Protein AF-K4KBD6-F1 (afdb_monomer_lite)

Radius of gyration: 38.55 Å; chains: 1; bounding box: 72×54×113 Å

pLDDT: mean 86.27, std 12.84, range [40.97, 97.12]

Sequence (118 aa):
LCLPRYSFRRLDTRDVEHNVSPGYNFRFAKYYRDLAGNEQRTLIKAYGIRFDIIVFGKAGKFDIIPTMINIGSGLALLGMATVLCDIIVLYCMKKRLYYREKKYKYVEDYEQGLASEL

Organism: Homo sapiens (NCBI:txid9606)

Secondary structure (DSSP, 8-state):
-----------S---SS--SS-S-EEEEEEEEE-TTS-EEEEEEEEE----------------HHHHHHHHHHHHHHHHHHHHHHHHIIIIISTTHHHHHHHH---------S-SS--

Foldseek 3Di:
DDDDDDDDDDPDDCDPPPPPPNADKDKDWDWDADPVRDIDIDIDIDGDDDDDDDDDDDDDDDDVVVVVVVVVVVVVVVVVVVVVVLCCLQPPDPCNVVVCCVVDDDDDPPPDPPPPPD

Structure (mmCIF, N/CA/C/O backbone):
data_AF-K4KBD6-F1
#
_entry.id   AF-K4KBD6-F1
#
loop_
_atom_site.group_PDB
_atom_site.id
_atom_site.type_symbol
_atom_site.label_atom_id
_atom_site.label_alt_id
_atom_site.label_comp_id
_atom_site.label_asym_id
_atom_site.label_entity_id
_atom_site.label_seq_id
_atom_site.pdbx_PDB_ins_code
_atom_site.Cartn_x
_atom_site.Cartn_y
_atom_site.Cartn_z
_atom_site.occupancy
_atom_site.B_iso_or_equiv
_atom_site.auth_seq_id
_atom_site.auth_comp_id
_atom_site.auth_asym_id
_atom_site.auth_atom_id
_atom_site.pdbx_PDB_model_num
ATOM 1 N N . LEU A 1 1 ? 4.215 -19.778 3.460 1.00 77.00 1 LEU A N 1
ATOM 2 C CA . LEU A 1 1 ? 5.343 -19.388 2.585 1.00 77.00 1 LEU A CA 1
ATOM 3 C C . LEU A 1 1 ? 5.102 -17.956 2.110 1.00 77.00 1 LEU A C 1
ATOM 5 O O . LEU A 1 1 ? 3.976 -17.665 1.727 1.00 77.00 1 LEU A O 1
ATOM 9 N N . CYS A 1 2 ? 6.095 -17.066 2.179 1.00 88.50 2 CYS A N 1
ATOM 10 C CA . CYS A 1 2 ? 5.985 -15.724 1.598 1.00 88.50 2 CYS A CA 1
ATOM 11 C C . CYS A 1 2 ? 6.277 -15.835 0.096 1.00 88.50 2 CYS A C 1
ATOM 13 O O . CYS A 1 2 ? 7.418 -16.090 -0.279 1.00 88.50 2 CYS A O 1
ATOM 15 N N . LEU A 1 3 ? 5.243 -15.737 -0.741 1.00 94.88 3 LEU A N 1
ATOM 16 C CA . LEU A 1 3 ? 5.345 -15.905 -2.191 1.00 94.88 3 LEU A CA 1
ATOM 17 C C . LEU A 1 3 ? 4.875 -14.636 -2.904 1.00 94.88 3 LEU A C 1
ATOM 19 O O . LEU A 1 3 ? 3.883 -14.037 -2.477 1.00 94.88 3 LEU A O 1
ATOM 23 N N . PRO A 1 4 ? 5.550 -14.226 -3.991 1.00 94.88 4 PRO A N 1
ATOM 24 C CA . PRO A 1 4 ? 5.113 -13.085 -4.773 1.00 94.88 4 PRO A CA 1
ATOM 25 C C . PRO A 1 4 ? 3.787 -13.399 -5.471 1.00 94.88 4 PRO A C 1
ATOM 27 O O . PRO A 1 4 ? 3.580 -14.495 -5.993 1.00 94.88 4 PRO A O 1
ATOM 30 N N . ARG A 1 5 ? 2.893 -12.409 -5.515 1.00 94.12 5 ARG A N 1
ATOM 31 C CA . ARG A 1 5 ? 1.672 -12.461 -6.320 1.00 94.12 5 ARG A CA 1
ATOM 32 C C . ARG A 1 5 ? 1.823 -11.521 -7.504 1.00 94.12 5 ARG A C 1
ATOM 34 O O . ARG A 1 5 ? 1.915 -10.311 -7.324 1.00 94.12 5 ARG A O 1
ATOM 41 N N . TYR A 1 6 ? 1.795 -12.081 -8.705 1.00 95.62 6 TYR A N 1
ATOM 42 C CA . TYR A 1 6 ? 1.839 -11.302 -9.935 1.00 95.62 6 TYR A CA 1
ATOM 43 C C . TYR A 1 6 ? 0.436 -10.825 -10.317 1.00 95.62 6 TYR A C 1
ATOM 45 O O . TYR A 1 6 ? -0.539 -11.572 -10.233 1.00 95.62 6 TYR A O 1
ATOM 53 N N . SER A 1 7 ? 0.339 -9.560 -10.715 1.00 93.69 7 SER A N 1
ATOM 54 C CA . SER A 1 7 ? -0.872 -8.934 -11.237 1.00 93.69 7 SER A CA 1
ATOM 55 C C . SER A 1 7 ? -0.474 -7.988 -12.359 1.00 93.69 7 SER A C 1
ATOM 57 O O . SER A 1 7 ? 0.563 -7.331 -12.276 1.00 93.69 7 SER A O 1
ATOM 59 N N . PHE A 1 8 ? -1.299 -7.916 -13.396 1.00 94.75 8 PHE A N 1
ATOM 60 C CA . PHE A 1 8 ? -1.052 -7.083 -14.563 1.00 94.75 8 PHE A CA 1
ATOM 61 C C . PHE A 1 8 ? -2.167 -6.055 -14.673 1.00 94.75 8 PHE A C 1
ATOM 63 O O . PHE A 1 8 ? -3.350 -6.395 -14.631 1.00 94.75 8 PHE A O 1
ATOM 70 N N . ARG A 1 9 ? -1.790 -4.785 -14.812 1.00 92.06 9 ARG A N 1
ATOM 71 C CA . ARG A 1 9 ? -2.729 -3.685 -15.009 1.00 92.06 9 ARG A CA 1
ATOM 72 C C . ARG A 1 9 ? -2.153 -2.701 -16.017 1.00 92.06 9 ARG A C 1
ATOM 74 O O . ARG A 1 9 ? -0.973 -2.374 -15.967 1.00 92.06 9 ARG A O 1
ATOM 81 N N . ARG A 1 10 ? -3.019 -2.204 -16.900 1.00 89.19 10 ARG A N 1
ATOM 82 C CA . ARG A 1 10 ? -2.729 -1.064 -17.770 1.00 89.19 10 ARG A CA 1
ATOM 83 C C . ARG A 1 10 ? -2.752 0.228 -16.941 1.00 89.19 10 ARG A C 1
ATOM 85 O O . ARG A 1 10 ? -3.733 0.473 -16.237 1.00 89.19 10 ARG A O 1
ATOM 92 N N . LEU A 1 11 ? -1.667 1.002 -16.988 1.00 87.19 11 LEU A N 1
ATOM 93 C CA . LEU A 1 11 ? -1.494 2.216 -16.178 1.00 87.19 11 LEU A CA 1
ATOM 94 C C . LEU A 1 11 ? -1.964 3.495 -16.882 1.00 87.19 11 LEU A C 1
ATOM 96 O O . LEU A 1 11 ? -2.299 4.459 -16.203 1.00 87.19 11 LEU A O 1
ATOM 100 N N . ASP A 1 12 ? -2.004 3.516 -18.212 1.00 83.38 12 ASP A N 1
ATOM 101 C CA . ASP A 1 12 ? -2.464 4.665 -18.988 1.00 83.38 12 ASP A CA 1
ATOM 102 C C . ASP A 1 12 ? -3.999 4.735 -19.082 1.00 83.38 12 ASP A C 1
ATOM 104 O O . ASP A 1 12 ? -4.696 3.715 -19.124 1.00 83.38 12 ASP A O 1
ATOM 108 N N . THR A 1 13 ? -4.526 5.963 -19.094 1.00 71.94 13 THR A N 1
ATOM 109 C CA . THR A 1 13 ? -5.965 6.247 -19.129 1.00 71.94 13 THR A CA 1
ATOM 110 C C . THR A 1 13 ? -6.569 5.839 -20.471 1.00 71.94 13 THR A C 1
ATOM 112 O O . THR A 1 13 ? -6.077 6.219 -21.531 1.00 71.94 13 THR A O 1
ATOM 115 N N . ARG A 1 14 ? -7.674 5.086 -20.430 1.00 71.06 14 ARG A N 1
ATOM 116 C CA . ARG A 1 14 ? -8.449 4.673 -21.612 1.00 71.06 14 ARG A CA 1
ATOM 117 C C . ARG A 1 14 ? -9.675 5.574 -21.809 1.00 71.06 14 ARG A C 1
ATOM 119 O O . ARG A 1 14 ? -10.778 5.061 -21.994 1.00 71.06 14 ARG A O 1
ATOM 126 N N . ASP A 1 15 ? -9.495 6.888 -21.701 1.00 69.88 15 ASP A N 1
ATOM 127 C CA . ASP A 1 15 ? -10.595 7.844 -21.856 1.00 69.88 15 ASP A CA 1
ATOM 128 C C . ASP A 1 15 ? -10.913 8.049 -23.331 1.00 69.88 15 ASP A C 1
ATOM 130 O O . ASP A 1 15 ? -10.141 8.646 -24.075 1.00 69.88 15 ASP A O 1
ATOM 134 N N . VAL A 1 16 ? -12.076 7.548 -23.753 1.00 66.31 16 VAL A N 1
ATOM 135 C CA . VAL A 1 16 ? -12.529 7.626 -25.149 1.00 66.31 16 VAL A CA 1
ATOM 136 C C . VAL A 1 16 ? -12.901 9.065 -25.539 1.00 66.31 16 VAL A C 1
ATOM 138 O O . VAL A 1 16 ? -12.711 9.456 -26.689 1.00 66.31 16 VAL A O 1
ATOM 141 N N . GLU A 1 17 ? -13.362 9.872 -24.581 1.00 68.12 17 GLU A N 1
ATOM 142 C CA . GLU A 1 17 ? -13.768 11.266 -24.812 1.00 68.12 17 GLU A CA 1
ATOM 143 C C . GLU A 1 17 ? -12.599 12.269 -24.766 1.00 68.12 17 GLU A C 1
ATOM 145 O O . GLU A 1 17 ? -12.665 13.305 -25.419 1.00 68.12 17 GLU A O 1
ATOM 150 N N . HIS A 1 18 ? -11.494 11.959 -24.075 1.00 62.03 18 HIS A N 1
ATOM 151 C CA . HIS A 1 18 ? -10.361 12.881 -23.870 1.00 62.03 18 HIS A CA 1
ATOM 152 C C . HIS A 1 18 ? -9.041 12.321 -24.437 1.00 62.03 18 HIS A C 1
ATOM 154 O O . HIS A 1 18 ? -8.014 12.232 -23.765 1.00 62.03 18 HIS A O 1
ATOM 160 N N . ASN A 1 19 ? -9.059 11.962 -25.724 1.00 65.62 19 ASN A N 1
ATOM 161 C CA . ASN A 1 19 ? -7.988 11.254 -26.444 1.00 65.62 19 ASN A CA 1
ATOM 162 C C . ASN A 1 19 ? -6.848 12.148 -26.991 1.00 65.62 19 ASN A C 1
ATOM 164 O O . ASN A 1 19 ? -6.324 11.901 -28.078 1.00 65.62 19 ASN A O 1
ATOM 168 N N . VAL A 1 20 ? -6.419 13.187 -26.267 1.00 69.19 20 VAL A N 1
ATOM 169 C CA . VAL A 1 20 ? -5.338 14.084 -26.749 1.00 69.19 20 VAL A CA 1
ATOM 170 C C . VAL A 1 20 ? -3.990 13.348 -26.872 1.00 69.19 20 VAL A C 1
ATOM 172 O O . VAL A 1 20 ? -3.183 13.659 -27.747 1.00 69.19 20 VAL A O 1
ATOM 175 N N . SER A 1 21 ? -3.754 12.327 -26.040 1.00 70.00 21 SER A N 1
ATOM 176 C CA . SER A 1 21 ? -2.588 11.438 -26.130 1.00 70.00 21 SER A CA 1
ATOM 177 C C . SER A 1 21 ? -2.987 9.991 -25.805 1.00 70.00 21 SER A C 1
ATOM 179 O O . SER A 1 21 ? -2.835 9.561 -24.663 1.00 70.00 21 SER A O 1
ATOM 181 N N . PRO A 1 22 ? -3.475 9.215 -26.790 1.00 73.94 22 PRO A N 1
ATOM 182 C CA . PRO A 1 22 ? -4.078 7.895 -26.563 1.00 73.94 22 PRO A CA 1
ATOM 183 C C . PRO A 1 22 ? -3.072 6.776 -26.223 1.00 73.94 22 PRO A C 1
ATOM 185 O O . PRO A 1 22 ? -3.458 5.615 -26.085 1.00 73.94 22 PRO A O 1
ATOM 188 N N . GLY A 1 23 ? -1.775 7.085 -26.125 1.00 78.94 23 GLY A N 1
ATOM 189 C CA . GLY A 1 23 ? -0.738 6.096 -25.843 1.00 78.94 23 GLY A CA 1
ATOM 190 C C . GLY A 1 23 ? 0.633 6.707 -25.556 1.00 78.94 23 GLY A C 1
ATOM 191 O O . GLY A 1 23 ? 0.779 7.920 -25.406 1.00 78.94 23 GLY A O 1
ATOM 192 N N . TYR A 1 24 ? 1.655 5.852 -25.498 1.00 86.06 24 TYR A N 1
ATOM 193 C CA . TYR A 1 24 ? 3.029 6.236 -25.172 1.00 86.06 24 TYR A CA 1
ATOM 194 C C . TYR A 1 24 ? 3.894 6.381 -26.434 1.00 86.06 24 TYR A C 1
ATOM 196 O O . TYR A 1 24 ? 3.971 5.473 -27.265 1.00 86.06 24 TYR A O 1
ATOM 204 N N . ASN A 1 25 ? 4.551 7.534 -26.587 1.00 89.25 25 ASN A N 1
ATOM 205 C CA . ASN A 1 25 ? 5.491 7.795 -27.676 1.00 89.25 25 ASN A CA 1
ATOM 206 C C . ASN A 1 25 ? 6.684 8.618 -27.185 1.00 89.25 25 ASN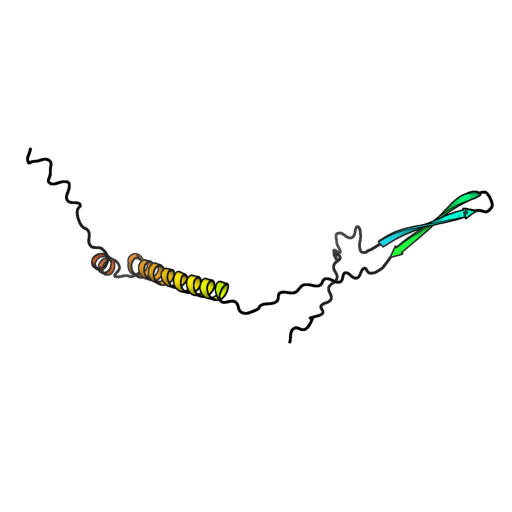 A C 1
ATOM 208 O O . ASN A 1 25 ? 6.545 9.445 -26.285 1.00 89.25 25 ASN A O 1
ATOM 212 N N . PHE A 1 26 ? 7.843 8.421 -27.809 1.00 92.12 26 PHE A N 1
ATOM 213 C CA . PHE A 1 26 ? 9.017 9.262 -27.589 1.00 92.12 26 PHE A CA 1
ATOM 214 C C . PHE A 1 26 ? 9.769 9.487 -28.903 1.00 92.12 26 PHE A C 1
ATOM 216 O O . PHE A 1 26 ? 9.670 8.698 -29.847 1.00 92.12 26 PHE A O 1
ATOM 223 N N . ARG A 1 27 ? 10.495 10.604 -28.992 1.00 94.56 27 ARG A N 1
ATOM 224 C CA . ARG A 1 27 ? 11.292 10.965 -30.170 1.00 94.56 27 ARG A CA 1
ATOM 225 C C . ARG A 1 27 ? 12.762 10.996 -29.795 1.00 94.56 27 ARG A C 1
ATOM 227 O O . ARG A 1 27 ? 13.118 11.573 -28.773 1.00 94.56 27 ARG A O 1
ATOM 234 N N . PHE A 1 28 ? 13.600 10.418 -30.640 1.00 95.44 28 PHE A N 1
ATOM 235 C CA . PHE A 1 28 ? 15.052 10.495 -30.521 1.00 95.44 28 PHE A CA 1
ATOM 236 C C . PHE A 1 28 ? 15.662 10.728 -31.902 1.00 95.44 28 PHE A C 1
ATOM 238 O O . PHE A 1 28 ? 15.057 10.393 -32.918 1.00 95.44 28 PHE A O 1
ATOM 245 N N . ALA A 1 29 ? 16.841 11.340 -31.958 1.00 95.81 29 ALA A N 1
ATOM 246 C CA . ALA A 1 29 ? 17.505 11.656 -33.215 1.00 95.81 29 ALA A CA 1
ATOM 247 C C . ALA A 1 29 ? 18.877 10.989 -33.280 1.00 95.81 29 ALA A C 1
ATOM 249 O O . ALA A 1 29 ? 19.607 10.961 -32.291 1.00 95.81 29 ALA A O 1
ATOM 250 N N . LYS A 1 30 ? 19.223 10.468 -34.457 1.00 94.81 30 LYS A N 1
ATOM 251 C CA . LYS A 1 30 ? 20.580 10.035 -34.791 1.00 94.81 30 LYS A CA 1
ATOM 252 C C . LYS A 1 30 ? 21.243 11.157 -35.578 1.00 94.81 30 LYS A C 1
ATOM 254 O O . LYS A 1 30 ? 20.767 11.490 -36.659 1.00 94.81 30 LYS A O 1
ATOM 259 N N . TYR A 1 31 ? 22.290 11.747 -35.018 1.00 94.62 31 TYR A N 1
ATOM 260 C CA . TYR A 1 31 ? 23.034 12.843 -35.634 1.00 94.62 31 TYR A CA 1
ATOM 261 C C . TYR A 1 31 ? 24.242 12.294 -36.389 1.00 94.62 31 TYR A C 1
ATOM 263 O O . TYR A 1 31 ? 24.909 11.382 -35.901 1.00 94.62 31 TYR A O 1
ATOM 271 N N . TYR A 1 32 ? 24.516 12.839 -37.568 1.00 93.69 32 TYR A N 1
ATOM 272 C CA . TYR A 1 32 ? 25.681 12.491 -38.377 1.00 93.69 32 TYR A CA 1
ATOM 273 C C . TYR A 1 32 ? 26.123 13.698 -39.206 1.00 93.69 32 TYR A C 1
ATOM 275 O O . TYR A 1 32 ? 25.355 14.632 -39.432 1.00 93.69 32 TYR A O 1
ATOM 283 N N . ARG A 1 33 ? 27.382 13.689 -39.645 1.00 93.12 33 ARG A N 1
ATOM 284 C CA . ARG A 1 33 ? 27.921 14.689 -40.568 1.00 93.12 33 ARG A CA 1
ATOM 285 C C . ARG A 1 33 ? 28.102 14.056 -41.932 1.00 93.12 33 ARG A C 1
ATOM 287 O O . ARG A 1 33 ? 28.611 12.943 -42.030 1.00 93.12 33 ARG A O 1
ATOM 294 N N . ASP A 1 34 ? 27.645 14.759 -42.953 1.00 87.12 34 ASP A N 1
ATOM 295 C CA . ASP A 1 34 ? 27.847 14.358 -44.340 1.00 87.12 34 ASP A CA 1
ATOM 296 C C . ASP A 1 34 ? 29.314 14.582 -44.760 1.00 87.12 34 ASP A C 1
ATOM 298 O O . ASP A 1 34 ? 30.049 15.325 -44.104 1.00 87.12 34 ASP A O 1
ATOM 302 N N . LEU A 1 35 ? 29.741 13.985 -45.875 1.00 87.88 35 LEU A N 1
ATOM 303 C CA . LEU A 1 35 ? 31.083 14.149 -46.457 1.00 87.88 35 LEU A CA 1
ATOM 304 C C . LEU A 1 35 ? 31.420 15.622 -46.758 1.00 87.88 35 LEU A C 1
ATOM 306 O O . LEU A 1 35 ? 32.583 16.010 -46.735 1.00 87.88 35 LEU A O 1
ATOM 310 N N . ALA A 1 36 ? 30.396 16.451 -46.979 1.00 88.56 36 ALA A N 1
ATOM 311 C CA . ALA A 1 36 ? 30.506 17.899 -47.158 1.00 88.56 36 ALA A CA 1
ATOM 312 C C . ALA A 1 36 ? 30.623 18.699 -45.838 1.00 88.56 36 ALA A C 1
ATOM 314 O O . ALA A 1 36 ? 30.597 19.926 -45.864 1.00 88.56 36 ALA A O 1
ATOM 315 N N . GLY A 1 37 ? 30.700 18.040 -44.674 1.00 87.44 37 GLY A N 1
ATOM 316 C CA . GLY A 1 37 ? 30.815 18.686 -43.358 1.00 87.44 37 GLY A CA 1
ATOM 317 C C . GLY A 1 37 ? 29.501 19.227 -42.776 1.00 87.44 37 GLY A C 1
ATOM 318 O O . GLY A 1 37 ? 29.493 19.710 -41.645 1.00 87.44 37 GLY A O 1
ATOM 319 N N . ASN A 1 38 ? 28.389 19.113 -43.509 1.00 92.69 38 ASN A N 1
ATOM 320 C CA . ASN A 1 38 ? 27.068 19.559 -43.065 1.00 92.69 38 ASN A CA 1
ATOM 321 C C . ASN A 1 38 ? 26.497 18.638 -41.977 1.00 92.69 38 ASN A C 1
ATOM 323 O O . ASN A 1 38 ? 26.532 17.410 -42.106 1.00 92.69 38 ASN A O 1
ATOM 327 N N . GLU A 1 39 ? 25.925 19.224 -40.923 1.00 93.19 39 GLU A N 1
ATOM 328 C CA . GLU A 1 39 ? 25.253 18.470 -39.863 1.00 93.19 39 GLU A CA 1
ATOM 329 C C . GLU A 1 39 ? 23.858 18.027 -40.306 1.00 93.19 39 GLU A C 1
ATOM 331 O O . GLU A 1 39 ? 23.011 18.837 -40.683 1.00 93.19 39 GLU A O 1
ATOM 336 N N . GLN A 1 40 ? 23.606 16.723 -40.231 1.00 93.62 40 GLN A N 1
ATOM 337 C CA . GLN A 1 40 ? 22.316 16.118 -40.525 1.00 93.62 40 GLN A CA 1
ATOM 338 C C . GLN A 1 40 ? 21.819 15.276 -39.349 1.00 93.62 40 GLN A C 1
ATOM 340 O O . GLN A 1 40 ? 22.573 14.855 -38.466 1.00 93.62 40 GLN A O 1
ATOM 345 N N . ARG A 1 41 ? 20.506 15.024 -39.328 1.00 94.00 41 ARG A N 1
ATOM 346 C CA . ARG A 1 41 ? 19.903 14.121 -38.349 1.00 94.00 41 ARG A CA 1
ATOM 347 C C . ARG A 1 41 ? 18.772 13.301 -38.943 1.00 94.00 41 ARG A C 1
ATOM 349 O O . ARG A 1 41 ? 17.912 13.828 -39.644 1.00 94.00 41 ARG A O 1
ATOM 356 N N . THR A 1 42 ? 18.697 12.041 -38.537 1.00 95.50 42 THR A N 1
ATOM 357 C CA . THR A 1 42 ? 17.496 11.219 -38.692 1.00 95.50 42 THR A CA 1
ATOM 358 C C . THR A 1 42 ? 16.685 11.303 -37.407 1.00 95.50 42 THR A C 1
ATOM 360 O O . THR A 1 42 ? 17.097 10.771 -36.374 1.00 95.50 42 THR A O 1
ATOM 363 N N . LEU A 1 43 ? 15.534 11.977 -37.451 1.00 96.06 43 LEU A N 1
ATOM 364 C CA . LEU A 1 43 ? 14.590 12.010 -36.335 1.00 96.06 43 LEU A CA 1
ATOM 365 C C . LEU A 1 43 ? 13.685 10.776 -36.387 1.00 96.06 43 LEU A C 1
ATOM 367 O O . LEU A 1 43 ? 12.984 10.555 -37.370 1.00 96.06 43 LEU A O 1
ATOM 371 N N . ILE A 1 44 ? 13.675 9.998 -35.312 1.00 95.81 44 ILE A N 1
ATOM 372 C CA . ILE A 1 44 ? 12.883 8.778 -35.175 1.00 95.81 44 ILE A CA 1
ATOM 373 C C . ILE A 1 44 ? 11.809 9.021 -34.117 1.00 95.81 44 ILE A C 1
ATOM 375 O O . ILE A 1 44 ? 12.094 9.475 -33.007 1.00 95.81 44 ILE A O 1
ATOM 379 N N . LYS A 1 45 ? 10.558 8.706 -34.459 1.00 95.19 45 LYS A N 1
ATOM 380 C CA . LYS A 1 45 ? 9.430 8.689 -33.524 1.00 95.19 45 LYS A CA 1
ATOM 381 C C . LYS A 1 45 ? 9.073 7.237 -33.224 1.00 95.19 45 LYS A C 1
ATOM 383 O O . LYS A 1 45 ? 8.621 6.527 -34.117 1.00 95.19 45 LYS A O 1
ATOM 388 N N . ALA A 1 46 ? 9.292 6.808 -31.987 1.00 93.06 46 ALA A N 1
ATOM 389 C CA . ALA A 1 46 ? 9.011 5.453 -31.537 1.00 93.06 46 ALA A CA 1
ATOM 390 C C . ALA A 1 46 ? 7.692 5.389 -30.762 1.00 93.06 46 ALA A C 1
ATOM 392 O O . ALA A 1 46 ? 7.364 6.280 -29.972 1.00 93.06 46 ALA A O 1
ATOM 393 N N . TYR A 1 47 ? 6.967 4.298 -30.987 1.00 91.12 47 TYR A N 1
ATOM 394 C CA . TYR A 1 47 ? 5.732 3.938 -30.303 1.00 91.12 47 TYR A CA 1
ATOM 395 C C . TYR A 1 47 ? 5.931 2.556 -29.690 1.00 91.12 47 TYR A C 1
ATOM 397 O O . TYR A 1 47 ? 6.471 1.666 -30.345 1.00 91.12 47 TYR A O 1
ATOM 405 N N . GLY A 1 48 ? 5.528 2.375 -28.438 1.00 88.69 48 GLY A N 1
ATOM 406 C CA . GLY A 1 48 ? 5.755 1.116 -27.740 1.00 88.69 48 GLY A CA 1
ATOM 407 C C . GLY A 1 48 ? 5.057 1.053 -26.392 1.00 88.69 48 GLY A C 1
ATOM 408 O O . GLY A 1 48 ? 4.474 2.033 -25.930 1.00 88.69 48 GLY A O 1
ATOM 409 N N . ILE A 1 49 ? 5.129 -0.119 -25.768 1.00 89.81 49 ILE A N 1
ATOM 410 C CA . ILE A 1 49 ? 4.565 -0.371 -24.442 1.00 89.81 49 ILE A CA 1
ATOM 411 C C . ILE A 1 49 ? 5.667 -0.169 -23.406 1.00 89.81 49 ILE A C 1
ATOM 413 O O . ILE A 1 49 ? 6.745 -0.753 -23.513 1.00 89.81 49 ILE A O 1
ATOM 417 N N . ARG A 1 50 ? 5.385 0.644 -22.390 1.00 89.56 50 ARG A N 1
ATOM 418 C CA . ARG A 1 50 ? 6.244 0.780 -21.217 1.00 89.56 50 ARG A CA 1
ATOM 419 C C . ARG A 1 50 ? 5.773 -0.199 -20.143 1.00 89.56 50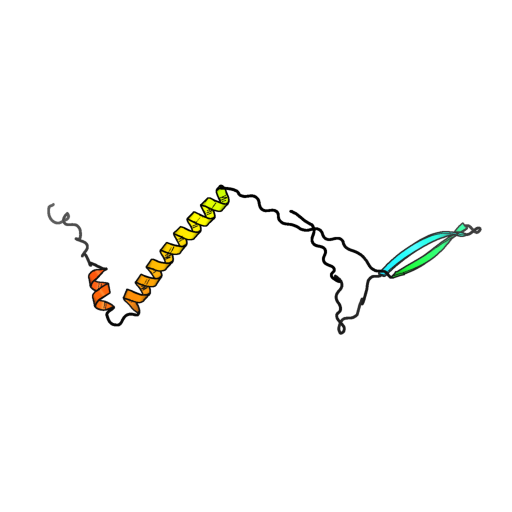 ARG A C 1
ATOM 421 O O . ARG A 1 50 ? 4.623 -0.140 -19.719 1.00 89.56 50 ARG A O 1
ATOM 428 N N . PHE A 1 51 ? 6.662 -1.086 -19.710 1.00 92.62 51 PHE A N 1
ATOM 429 C CA . PHE A 1 51 ? 6.403 -2.001 -18.602 1.00 92.62 51 PHE A CA 1
ATOM 430 C C . PHE A 1 51 ? 6.970 -1.408 -17.316 1.00 92.62 51 PHE A C 1
ATOM 432 O O . PHE A 1 51 ? 8.185 -1.361 -17.140 1.00 92.62 51 PHE A O 1
ATOM 439 N N . ASP A 1 52 ? 6.089 -0.975 -16.418 1.00 92.88 52 ASP A N 1
ATOM 440 C CA . ASP A 1 52 ? 6.480 -0.534 -15.082 1.00 92.88 52 ASP A CA 1
ATOM 441 C C . ASP A 1 52 ? 6.302 -1.691 -14.092 1.00 92.88 52 ASP A C 1
ATOM 443 O O . ASP A 1 52 ? 5.191 -2.172 -13.852 1.00 92.88 52 ASP A O 1
ATOM 447 N N . ILE A 1 53 ? 7.415 -2.157 -13.522 1.00 94.94 53 ILE A N 1
ATOM 448 C CA . ILE A 1 53 ? 7.431 -3.241 -12.537 1.00 94.94 53 ILE A CA 1
ATOM 449 C C . ILE A 1 53 ? 7.302 -2.620 -11.147 1.00 94.94 53 ILE A C 1
ATOM 451 O O . ILE A 1 53 ? 8.269 -2.100 -10.593 1.00 94.94 53 ILE A O 1
ATOM 455 N N . ILE A 1 54 ? 6.096 -2.672 -10.584 1.00 94.81 54 ILE A N 1
ATOM 456 C CA . ILE A 1 54 ? 5.807 -2.129 -9.253 1.00 94.81 54 ILE A CA 1
ATOM 457 C C . ILE A 1 54 ? 5.802 -3.275 -8.243 1.00 94.81 54 ILE A C 1
ATOM 459 O O . ILE A 1 54 ? 4.955 -4.165 -8.303 1.00 94.81 54 ILE A O 1
ATOM 463 N N . VAL A 1 55 ? 6.741 -3.239 -7.298 1.00 95.44 55 VAL A N 1
ATOM 464 C CA . VAL A 1 55 ? 6.873 -4.247 -6.241 1.00 95.44 55 VAL A CA 1
ATOM 465 C C . VAL A 1 55 ? 6.485 -3.620 -4.908 1.00 95.44 55 VAL A C 1
ATOM 467 O O . VAL A 1 55 ? 7.129 -2.683 -4.446 1.00 95.44 55 VAL A O 1
ATOM 470 N N . PHE A 1 56 ? 5.432 -4.143 -4.282 1.00 93.81 56 PHE A N 1
ATOM 471 C CA . PHE A 1 56 ? 5.003 -3.740 -2.945 1.00 93.81 56 PHE A CA 1
ATOM 472 C C . PHE A 1 56 ? 4.622 -4.962 -2.114 1.00 93.81 56 PHE A C 1
ATOM 474 O O . PHE A 1 56 ? 4.138 -5.970 -2.628 1.00 93.81 56 PHE A O 1
ATOM 481 N N . GLY A 1 57 ? 4.829 -4.865 -0.806 1.00 93.62 57 GLY A N 1
ATOM 482 C CA . GLY A 1 57 ? 4.487 -5.922 0.131 1.00 93.62 57 GLY A CA 1
ATOM 483 C C . GLY A 1 57 ? 4.544 -5.418 1.564 1.00 93.62 57 GLY A C 1
ATOM 484 O O . GLY A 1 57 ? 5.302 -4.507 1.886 1.00 93.62 57 GLY A O 1
ATOM 485 N N . LYS A 1 58 ? 3.730 -6.022 2.429 1.00 94.25 58 LYS A N 1
ATOM 486 C CA . LYS A 1 58 ? 3.769 -5.807 3.875 1.00 94.25 58 LYS A CA 1
ATOM 487 C C . LYS A 1 58 ? 3.987 -7.156 4.541 1.00 94.25 58 LYS A C 1
ATOM 489 O O . LYS A 1 58 ? 3.196 -8.073 4.338 1.00 94.25 58 LYS A O 1
ATOM 494 N N . ALA A 1 59 ? 5.050 -7.268 5.327 1.00 92.50 59 ALA A N 1
ATOM 495 C CA . ALA A 1 59 ? 5.292 -8.431 6.167 1.00 92.50 59 ALA A CA 1
ATOM 496 C C . ALA A 1 59 ? 4.806 -8.141 7.591 1.00 92.50 59 ALA A C 1
ATOM 498 O O . ALA A 1 59 ? 4.940 -7.022 8.086 1.00 92.50 59 ALA A O 1
ATOM 499 N N . GLY A 1 60 ? 4.230 -9.150 8.237 1.00 91.44 60 GLY A N 1
ATOM 500 C CA . GLY A 1 60 ? 3.869 -9.107 9.648 1.00 91.44 60 GLY A CA 1
ATOM 501 C C . GLY A 1 60 ? 4.673 -10.150 10.409 1.00 91.44 60 GLY A C 1
ATOM 502 O O . GLY A 1 60 ? 4.751 -11.301 9.983 1.00 91.44 60 GLY A O 1
ATOM 503 N N . LYS A 1 61 ? 5.254 -9.745 11.535 1.00 93.81 61 LYS A N 1
ATOM 504 C CA . LYS A 1 61 ? 5.805 -10.645 12.548 1.00 93.81 61 LYS A CA 1
ATOM 505 C C . LYS A 1 61 ? 5.067 -10.371 13.851 1.00 93.81 61 LYS A C 1
ATOM 507 O O . LYS A 1 61 ? 4.683 -9.232 14.104 1.00 93.81 61 LYS A O 1
ATOM 512 N N . PHE A 1 62 ? 4.852 -11.411 14.649 1.00 94.25 62 PHE A N 1
ATOM 513 C CA . PHE A 1 62 ? 4.285 -11.240 15.978 1.00 94.25 62 PHE A CA 1
ATOM 514 C C . PHE A 1 62 ? 5.190 -10.339 16.829 1.00 94.25 62 PHE A C 1
ATOM 516 O O . PHE A 1 62 ? 6.401 -10.562 16.896 1.00 94.25 62 PHE A O 1
ATOM 523 N N . ASP A 1 63 ? 4.578 -9.345 17.464 1.00 94.81 63 ASP A N 1
ATOM 524 C CA . ASP A 1 63 ? 5.214 -8.421 18.394 1.00 94.81 63 ASP A CA 1
ATOM 525 C C . ASP A 1 63 ? 4.259 -8.185 19.574 1.00 94.81 63 ASP A C 1
ATOM 527 O O . ASP A 1 63 ? 3.050 -7.981 19.403 1.00 94.81 63 ASP A O 1
ATOM 531 N N . ILE A 1 64 ? 4.806 -8.254 20.783 1.00 96.31 64 ILE A N 1
ATOM 532 C CA . ILE A 1 64 ? 4.060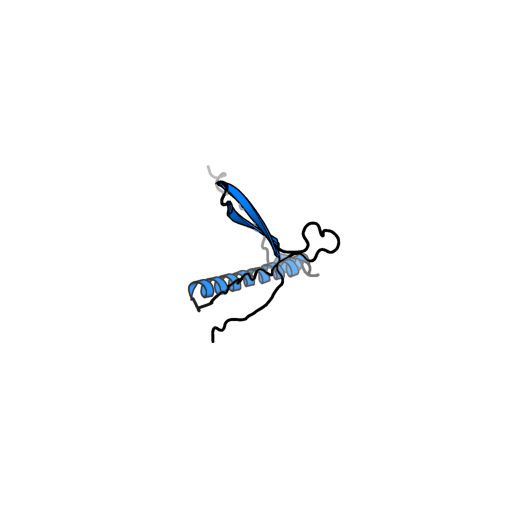 -8.145 22.033 1.00 96.31 64 ILE A CA 1
ATOM 533 C C . ILE A 1 64 ? 3.555 -6.719 22.277 1.00 96.31 64 ILE A C 1
ATOM 535 O O . ILE A 1 64 ? 2.460 -6.553 22.812 1.00 96.31 64 ILE A O 1
ATOM 539 N N . ILE A 1 65 ? 4.297 -5.698 21.834 1.00 95.88 65 ILE A N 1
ATOM 540 C CA . ILE A 1 65 ? 3.948 -4.285 22.041 1.00 95.88 65 ILE A CA 1
ATOM 541 C C . ILE A 1 65 ? 2.619 -3.926 21.344 1.00 95.88 65 ILE A C 1
ATOM 543 O O . ILE A 1 65 ? 1.681 -3.525 22.040 1.00 95.88 65 ILE A O 1
ATOM 547 N N . PRO A 1 66 ? 2.453 -4.108 20.015 1.00 94.62 66 PRO A N 1
ATOM 548 C CA . PRO A 1 66 ? 1.182 -3.821 19.346 1.00 94.62 66 PRO A CA 1
ATOM 549 C C . PRO A 1 66 ? 0.059 -4.758 19.799 1.00 94.62 66 PRO A C 1
ATOM 551 O O . PRO A 1 66 ? -1.106 -4.365 19.797 1.00 94.62 66 PRO A O 1
ATOM 554 N N . THR A 1 67 ? 0.386 -5.978 20.229 1.00 96.50 67 THR A N 1
ATOM 555 C CA . THR A 1 67 ? -0.606 -6.912 20.774 1.00 96.50 67 THR A CA 1
ATOM 556 C C . THR A 1 67 ? -1.207 -6.385 22.076 1.00 96.50 67 THR A C 1
ATOM 558 O O . THR A 1 67 ? -2.429 -6.325 22.201 1.00 96.50 67 THR A O 1
ATOM 561 N N . MET A 1 68 ? -0.372 -5.941 23.020 1.00 97.12 68 MET A N 1
ATOM 562 C CA . MET A 1 68 ? -0.838 -5.364 24.284 1.00 97.12 68 MET A CA 1
ATOM 563 C C . MET A 1 68 ? -1.631 -4.074 24.072 1.00 97.12 68 MET A C 1
ATOM 565 O O . MET A 1 68 ? -2.665 -3.893 24.712 1.00 97.12 68 MET A O 1
ATOM 569 N N . ILE A 1 69 ? -1.204 -3.214 23.141 1.00 96.50 69 ILE A N 1
ATOM 570 C CA . ILE A 1 69 ? -1.959 -2.005 22.781 1.00 96.50 69 ILE A CA 1
ATOM 571 C C . ILE A 1 69 ? -3.349 -2.384 22.261 1.00 96.50 69 ILE A C 1
ATOM 573 O O . ILE A 1 69 ? -4.340 -1.858 22.756 1.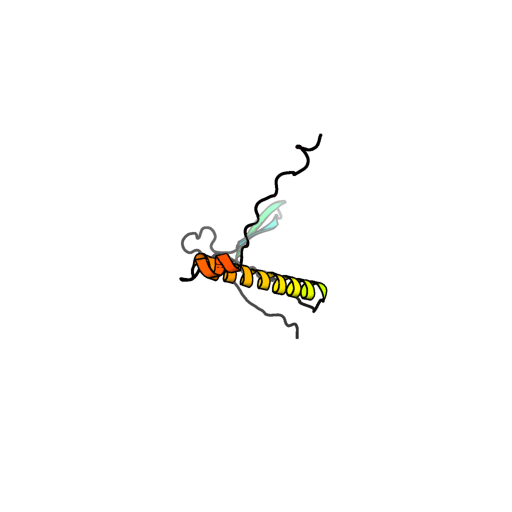00 96.50 69 ILE A O 1
ATOM 577 N N . ASN A 1 70 ? -3.444 -3.340 21.332 1.00 96.06 70 ASN A N 1
ATOM 578 C CA . ASN A 1 70 ? -4.730 -3.777 20.784 1.00 96.06 70 ASN A CA 1
ATOM 579 C C . ASN A 1 70 ? -5.650 -4.389 21.852 1.00 96.06 70 ASN A C 1
ATOM 581 O O . ASN A 1 70 ? -6.855 -4.138 21.829 1.00 96.06 70 ASN A O 1
ATOM 585 N N . ILE A 1 71 ? -5.102 -5.155 22.803 1.00 96.81 71 ILE A N 1
ATOM 586 C CA . ILE A 1 71 ? -5.870 -5.695 23.936 1.00 96.81 71 ILE A CA 1
ATOM 587 C C . ILE A 1 71 ? -6.366 -4.557 24.831 1.00 96.81 71 ILE A C 1
ATOM 589 O O . ILE A 1 71 ? -7.554 -4.501 25.141 1.00 96.81 71 ILE A O 1
ATOM 593 N N . GLY A 1 72 ? -5.484 -3.627 25.206 1.00 96.25 72 GLY A N 1
ATOM 594 C CA . GLY A 1 72 ? -5.844 -2.464 26.016 1.00 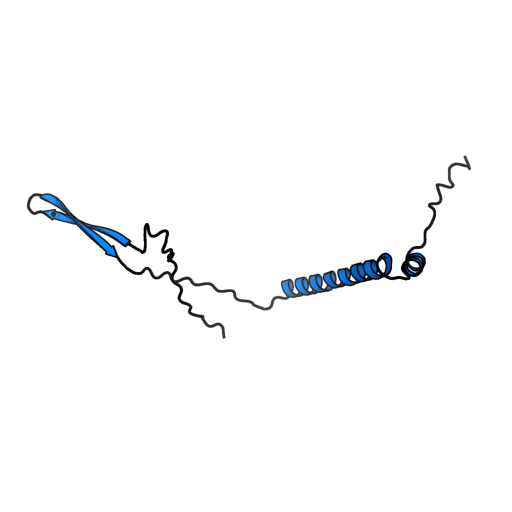96.25 72 GLY A CA 1
ATOM 595 C C . GLY A 1 72 ? -6.925 -1.609 25.352 1.00 96.25 72 GLY A C 1
ATOM 596 O O . GLY A 1 72 ? -7.916 -1.260 25.991 1.00 96.25 72 GLY A O 1
ATOM 597 N N . SER A 1 73 ? -6.793 -1.342 24.049 1.00 95.62 73 SER A N 1
ATOM 598 C CA . SER A 1 73 ? -7.809 -0.641 23.258 1.00 95.62 73 SER A CA 1
ATOM 599 C C . SER A 1 73 ? -9.131 -1.409 23.205 1.00 95.62 73 SER A C 1
ATOM 601 O O . SER A 1 73 ? -10.191 -0.809 23.373 1.00 95.62 73 SER A O 1
ATOM 603 N N . GLY A 1 74 ? -9.088 -2.732 23.027 1.00 94.62 74 GLY A N 1
ATOM 604 C CA . GLY A 1 74 ? -10.280 -3.581 23.049 1.00 94.62 74 GLY A CA 1
ATOM 605 C C . GLY A 1 74 ? -11.015 -3.532 24.391 1.00 94.62 74 GLY A C 1
ATOM 606 O O . GLY A 1 74 ? -12.234 -3.372 24.418 1.00 94.62 74 GLY A O 1
ATOM 607 N N . LEU A 1 75 ? -10.281 -3.599 25.506 1.00 94.62 75 LEU A N 1
ATOM 608 C CA . LEU A 1 75 ? -10.852 -3.491 26.851 1.00 94.62 75 LEU A CA 1
ATOM 609 C C . LEU A 1 75 ? -11.439 -2.100 27.118 1.00 94.62 75 LEU A C 1
ATOM 611 O O . LEU A 1 75 ? -12.525 -1.999 27.685 1.00 94.62 75 LEU A O 1
ATOM 615 N N . ALA A 1 76 ? -10.776 -1.032 26.667 1.00 93.50 76 ALA A N 1
ATOM 616 C CA . ALA A 1 76 ? -11.298 0.328 26.793 1.00 93.50 76 ALA A CA 1
ATOM 617 C C . ALA A 1 76 ? -12.645 0.502 26.064 1.00 93.50 76 ALA A C 1
ATOM 619 O O . ALA A 1 76 ? -13.554 1.145 26.591 1.00 93.50 76 ALA A O 1
ATOM 620 N N . LEU A 1 77 ? -12.817 -0.126 24.893 1.00 93.56 77 LEU A N 1
ATOM 621 C CA . LEU A 1 77 ? -14.078 -0.089 24.141 1.00 93.56 77 LEU A CA 1
ATOM 622 C C . LEU A 1 77 ? -15.245 -0.758 24.887 1.00 93.56 77 LEU A C 1
ATOM 624 O O . LEU A 1 77 ? -16.384 -0.316 24.733 1.00 93.56 77 LEU A O 1
ATOM 628 N N . LEU A 1 78 ? -14.992 -1.760 25.737 1.00 92.44 78 LEU A N 1
ATOM 629 C CA . LEU A 1 78 ? -16.040 -2.370 26.570 1.00 92.44 78 LEU A CA 1
ATOM 630 C C . LEU A 1 78 ? -16.644 -1.367 27.564 1.00 92.44 78 LEU A C 1
ATOM 632 O O . LEU A 1 78 ? -17.827 -1.464 27.888 1.00 92.44 78 LEU A O 1
ATOM 636 N N . GLY A 1 79 ? -15.875 -0.358 27.985 1.00 92.38 79 GLY A N 1
ATOM 637 C CA . GLY A 1 79 ? -16.377 0.740 28.810 1.00 92.38 79 GLY A CA 1
ATOM 638 C C . GLY A 1 79 ? -17.448 1.590 28.115 1.00 92.38 79 GLY A C 1
ATOM 639 O O . GLY A 1 79 ? -18.316 2.141 28.781 1.00 92.38 79 GLY A O 1
ATOM 640 N N . MET A 1 80 ? -17.470 1.658 26.778 1.00 93.12 80 MET A N 1
ATOM 641 C CA . MET A 1 80 ? -18.544 2.373 26.072 1.00 93.12 80 MET A CA 1
ATOM 642 C C . MET A 1 80 ? -19.885 1.638 26.138 1.00 93.12 80 MET A C 1
ATOM 644 O O . MET A 1 80 ? -20.936 2.279 26.096 1.00 93.12 80 MET A O 1
ATOM 648 N N . ALA A 1 81 ? -19.872 0.308 26.267 1.00 91.38 81 ALA A N 1
ATOM 649 C 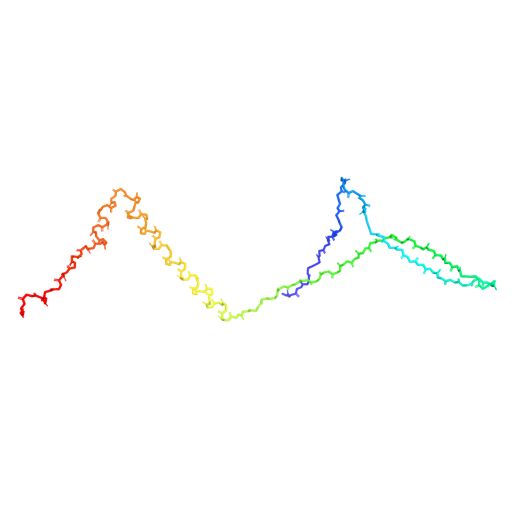CA . ALA A 1 81 ? -21.101 -0.473 26.359 1.00 91.38 81 ALA A CA 1
ATOM 650 C C . ALA A 1 81 ? -21.895 -0.119 27.624 1.00 91.38 81 ALA A C 1
ATOM 652 O O . ALA A 1 81 ? -23.116 -0.005 27.564 1.00 91.38 81 ALA A O 1
ATOM 653 N N . THR A 1 82 ? -21.222 0.119 28.754 1.00 91.50 82 THR A N 1
ATOM 654 C CA . THR A 1 82 ? -21.896 0.493 30.008 1.00 91.50 82 THR A CA 1
ATOM 655 C C . THR A 1 82 ? -22.518 1.883 29.920 1.00 91.50 82 THR A C 1
ATOM 657 O O . THR A 1 82 ? -23.655 2.058 30.350 1.00 91.50 82 THR A O 1
ATOM 660 N N . VAL A 1 83 ? -21.838 2.841 29.282 1.00 92.88 83 VAL A N 1
ATOM 661 C CA . VAL A 1 83 ? -22.376 4.189 29.031 1.00 92.88 83 VAL A CA 1
ATOM 662 C C . VAL A 1 83 ? -23.612 4.128 28.131 1.00 92.88 83 VAL A C 1
ATOM 664 O O . VAL A 1 83 ? -24.625 4.761 28.426 1.00 92.88 83 VAL A O 1
ATOM 667 N N . LEU A 1 84 ? -23.571 3.331 27.060 1.00 93.25 84 LEU A N 1
ATOM 668 C CA . LEU A 1 84 ? -24.730 3.107 26.191 1.00 93.25 84 LEU A CA 1
ATOM 669 C C . LEU A 1 84 ? -25.896 2.465 26.950 1.00 93.25 84 LEU A C 1
ATOM 671 O O . LEU A 1 84 ? -27.026 2.945 26.860 1.00 93.25 84 LEU A O 1
ATOM 675 N N . CYS A 1 85 ? -25.626 1.418 27.730 1.00 91.44 85 CYS A N 1
ATOM 676 C CA . CYS A 1 85 ? -26.631 0.780 28.577 1.00 91.44 85 CYS A CA 1
ATOM 677 C C . CYS A 1 85 ? -27.246 1.775 29.572 1.00 91.44 85 CYS A C 1
ATOM 679 O O . CYS A 1 85 ? -28.466 1.810 29.726 1.00 91.44 85 CYS A O 1
ATOM 681 N N . ASP A 1 86 ? -26.431 2.627 30.193 1.00 92.44 86 ASP A N 1
ATOM 682 C CA . ASP A 1 86 ? -26.889 3.673 31.106 1.00 92.44 86 ASP A CA 1
ATOM 683 C C . ASP A 1 86 ? -27.806 4.686 30.416 1.00 92.44 86 ASP A C 1
ATOM 685 O O . ASP A 1 86 ? -28.854 5.039 30.961 1.00 92.44 86 ASP A O 1
ATOM 689 N N . ILE A 1 87 ? -27.455 5.126 29.205 1.00 92.81 87 ILE A N 1
ATOM 690 C CA . ILE A 1 87 ? -28.295 6.036 28.417 1.00 92.81 87 ILE A CA 1
ATOM 691 C C . ILE A 1 87 ? -29.651 5.384 28.124 1.00 92.81 87 ILE A C 1
ATOM 693 O O . ILE A 1 87 ? -30.698 6.001 28.334 1.00 92.81 87 ILE A O 1
ATOM 697 N N . ILE A 1 88 ? -29.653 4.120 27.696 1.00 93.06 88 ILE A N 1
ATOM 698 C CA . ILE A 1 88 ? -30.885 3.387 27.380 1.00 93.06 88 ILE A CA 1
ATOM 699 C C . ILE A 1 88 ? -31.773 3.254 28.627 1.00 93.06 88 ILE A C 1
ATOM 701 O O . ILE A 1 88 ? -32.971 3.554 28.570 1.00 93.06 88 ILE A O 1
ATOM 705 N N . VAL A 1 89 ? -31.199 2.846 29.762 1.00 92.81 89 VAL A N 1
ATOM 706 C CA . VAL A 1 89 ? -31.943 2.615 31.010 1.00 92.81 89 VAL A CA 1
ATOM 707 C C . VAL A 1 89 ? -32.496 3.918 31.593 1.00 92.81 89 VAL A C 1
ATOM 709 O O . VAL A 1 89 ? -33.647 3.954 32.039 1.00 92.81 89 VAL A O 1
ATOM 712 N N . LEU A 1 90 ? -31.715 5.001 31.565 1.00 89.56 90 LEU A N 1
ATOM 713 C CA . LEU A 1 90 ? -32.093 6.275 32.184 1.00 89.56 90 LEU A CA 1
ATOM 714 C C . LEU A 1 90 ? -32.987 7.154 31.306 1.00 89.56 90 LEU A C 1
ATOM 716 O O . LEU A 1 90 ? -33.742 7.961 31.849 1.00 89.56 90 LEU A O 1
ATOM 720 N N . TYR A 1 91 ? -32.928 7.027 29.978 1.00 88.19 91 TYR A N 1
ATOM 721 C CA . TYR A 1 91 ? -33.655 7.934 29.082 1.00 88.19 91 TYR A CA 1
ATOM 722 C C . TYR A 1 91 ? -34.739 7.249 28.245 1.00 88.19 91 TYR A C 1
ATOM 724 O O . TYR A 1 91 ? -35.795 7.856 28.040 1.00 88.19 91 TYR A O 1
ATOM 732 N N . CYS A 1 92 ? -34.537 6.001 27.811 1.00 87.69 92 CYS A N 1
ATOM 733 C CA . CYS A 1 92 ? -35.425 5.333 26.851 1.00 87.69 92 CYS A CA 1
ATOM 734 C C . CYS A 1 92 ? -36.442 4.371 27.492 1.00 87.69 92 CYS A C 1
ATOM 736 O O . CYS A 1 92 ? -37.502 4.126 26.915 1.00 87.69 92 CYS A O 1
ATOM 738 N N . MET A 1 93 ? -36.163 3.813 28.675 1.00 90.06 93 MET A N 1
ATOM 739 C CA . MET A 1 93 ? -37.070 2.851 29.316 1.00 90.06 93 MET A CA 1
ATOM 740 C C . MET A 1 93 ? -38.310 3.515 29.939 1.00 90.06 93 MET A C 1
ATOM 742 O O . MET A 1 93 ? -38.234 4.562 30.580 1.00 90.06 93 MET A O 1
ATOM 746 N N . LYS A 1 94 ? -39.467 2.837 29.862 1.00 84.31 94 LYS A N 1
ATOM 747 C CA . LYS A 1 94 ? -40.730 3.308 30.473 1.00 84.31 94 LYS A CA 1
ATOM 748 C C . LYS A 1 94 ? -40.626 3.558 31.987 1.00 84.31 94 LYS A C 1
ATOM 750 O O . LYS A 1 94 ? -41.273 4.466 32.493 1.00 84.31 94 LYS A O 1
ATOM 755 N N . LYS A 1 95 ? -39.799 2.790 32.711 1.00 87.25 95 LYS A N 1
ATOM 756 C CA . LYS A 1 95 ? -39.554 2.951 34.161 1.00 87.25 95 LYS A CA 1
ATOM 757 C C . LYS A 1 95 ? -38.326 3.820 34.488 1.00 87.25 95 LYS A C 1
ATOM 759 O O . LYS A 1 95 ? -37.727 3.655 35.546 1.00 87.25 95 LYS A O 1
ATOM 764 N N . ARG A 1 96 ? -37.940 4.751 33.609 1.00 85.50 96 ARG A N 1
ATOM 765 C CA . ARG A 1 96 ? -36.732 5.584 33.775 1.00 85.50 96 ARG A CA 1
ATOM 766 C C . ARG A 1 96 ? -36.605 6.305 35.124 1.00 85.50 96 ARG A C 1
ATOM 768 O O . ARG A 1 96 ? -35.512 6.367 35.671 1.00 85.50 96 ARG A O 1
ATOM 775 N N . LEU A 1 97 ? -37.708 6.822 35.677 1.00 81.88 97 LEU A N 1
ATOM 776 C CA . LEU A 1 97 ? -37.704 7.569 36.944 1.00 81.88 97 LEU A CA 1
ATOM 777 C C . LEU A 1 97 ? -37.259 6.683 38.116 1.00 81.88 97 LEU A C 1
ATOM 779 O O . LEU A 1 97 ? -36.388 7.080 38.882 1.00 81.88 97 LEU A O 1
ATOM 783 N N . TYR A 1 98 ? -37.755 5.443 38.162 1.00 87.81 98 TYR A N 1
ATOM 784 C CA . TYR A 1 98 ? -37.368 4.448 39.163 1.00 87.81 98 TYR A CA 1
ATOM 785 C C . TYR A 1 98 ? -35.867 4.125 39.109 1.00 87.81 98 TYR A C 1
ATOM 787 O O . TYR A 1 98 ? -35.197 4.095 40.138 1.00 87.81 98 TYR A O 1
ATOM 795 N N . TYR A 1 99 ? -35.309 3.921 37.909 1.00 86.81 99 TYR A N 1
ATOM 796 C CA . TYR A 1 99 ? -33.871 3.664 37.761 1.00 86.81 99 TYR A CA 1
ATOM 797 C C . TYR A 1 99 ? -33.019 4.895 38.103 1.00 86.81 99 TYR A C 1
ATOM 799 O O . TYR A 1 99 ? -31.937 4.749 38.673 1.00 86.81 99 TYR A O 1
ATOM 807 N N . ARG A 1 100 ? -33.511 6.108 37.816 1.00 86.94 100 ARG A N 1
ATOM 808 C CA . ARG A 1 100 ? -32.814 7.364 38.128 1.00 86.94 100 ARG A CA 1
ATOM 809 C C . ARG A 1 100 ? -32.704 7.601 39.634 1.00 86.94 100 ARG A C 1
ATOM 811 O O . ARG A 1 100 ? -31.622 7.932 40.103 1.00 86.94 100 ARG A O 1
ATOM 818 N N . GLU A 1 101 ? -33.776 7.366 40.384 1.00 87.12 101 GLU A N 1
ATOM 819 C CA . GLU A 1 101 ? -33.790 7.490 41.852 1.00 87.12 101 GLU A CA 1
ATOM 820 C C . GLU A 1 101 ? -32.891 6.461 42.548 1.00 87.12 101 GLU A C 1
ATOM 822 O O . GLU A 1 101 ? -32.320 6.740 43.598 1.00 87.12 101 GLU A O 1
ATOM 827 N N . LYS A 1 102 ? -32.739 5.262 41.972 1.00 87.69 102 LYS A N 1
ATOM 828 C CA . LYS A 1 102 ? -31.829 4.240 42.514 1.00 87.69 102 LYS A CA 1
ATOM 829 C C . LYS A 1 102 ? -30.361 4.507 42.191 1.00 87.69 102 LYS A C 1
ATOM 831 O O . LYS A 1 102 ? -29.503 4.065 42.948 1.00 87.69 102 LYS A O 1
ATOM 836 N N . LYS A 1 103 ? -30.072 5.201 41.086 1.00 87.62 103 LYS A N 1
ATOM 837 C CA . LYS A 1 103 ? -28.701 5.515 40.665 1.00 87.62 103 LYS A CA 1
ATOM 838 C C . LYS A 1 103 ? -28.159 6.798 41.294 1.00 87.62 103 LYS A C 1
ATOM 840 O O . LYS A 1 103 ? -26.996 6.826 41.684 1.00 87.62 103 LYS A O 1
ATOM 845 N N . TYR A 1 104 ? -28.970 7.853 41.369 1.00 89.31 104 TYR A N 1
ATOM 846 C CA . TYR A 1 104 ? -28.543 9.166 41.851 1.00 89.31 104 TYR A CA 1
ATOM 847 C C . TYR A 1 104 ? -29.128 9.446 43.233 1.00 89.31 104 TYR A C 1
ATOM 849 O O . TYR A 1 104 ? -30.344 9.454 43.408 1.00 89.31 104 TYR A O 1
ATOM 857 N N . LYS A 1 105 ? -28.256 9.728 44.204 1.00 87.94 105 LYS A N 1
ATOM 858 C CA . LYS A 1 105 ? -28.638 10.282 45.504 1.00 87.94 105 LYS A CA 1
ATOM 859 C C . LYS A 1 105 ? -28.205 11.742 45.529 1.00 87.94 105 LYS A C 1
ATOM 861 O O . LYS A 1 105 ? -27.013 12.023 45.460 1.00 87.94 105 LYS A O 1
ATOM 866 N N . TYR A 1 106 ? -29.169 12.650 45.587 1.00 82.94 106 TYR A N 1
ATOM 867 C CA . TYR A 1 106 ? -28.890 14.074 45.735 1.00 82.94 106 TYR A CA 1
ATOM 868 C C . TYR A 1 106 ? -28.459 14.343 47.180 1.00 82.94 106 TYR A C 1
ATOM 870 O O . TYR A 1 106 ? -29.087 13.845 48.116 1.00 82.94 106 TYR A O 1
ATOM 878 N N . VAL A 1 107 ? -27.360 15.072 47.345 1.00 85.44 107 VAL A N 1
ATOM 879 C CA . VAL A 1 107 ? -26.863 15.554 48.636 1.00 85.44 107 VAL A CA 1
ATOM 880 C C . VAL A 1 107 ? -26.833 17.072 48.523 1.00 85.44 107 VAL A C 1
ATOM 882 O O . VAL A 1 107 ? -26.358 17.585 47.512 1.00 85.44 107 VAL A O 1
ATOM 885 N N . GLU A 1 108 ? -27.400 17.773 49.499 1.00 80.31 108 GLU A N 1
ATOM 886 C CA . GLU A 1 108 ? -27.277 19.227 49.586 1.00 80.31 108 GLU A CA 1
ATOM 887 C C . GLU A 1 108 ? -25.888 19.556 50.137 1.00 80.31 108 GLU A C 1
ATOM 889 O O . GLU A 1 108 ? -25.451 18.945 51.119 1.00 80.31 108 GLU A O 1
ATOM 894 N N . ASP A 1 109 ? -25.177 20.477 49.485 1.00 69.88 109 ASP A N 1
ATOM 895 C CA . ASP A 1 109 ? -23.917 20.988 50.011 1.00 69.88 109 ASP A CA 1
ATOM 896 C C . ASP A 1 109 ? -24.227 21.695 51.334 1.00 69.88 109 ASP A C 1
ATOM 898 O O . ASP A 1 109 ? -24.939 22.698 51.367 1.00 69.88 109 ASP A O 1
ATOM 902 N N . TYR A 1 110 ? -23.721 21.150 52.442 1.00 63.34 110 TYR A N 1
ATOM 903 C CA . TYR A 1 110 ? -23.676 21.879 53.702 1.00 63.34 110 TYR A CA 1
ATOM 904 C C . TYR A 1 110 ? -22.762 23.086 53.471 1.00 63.34 110 TYR A C 1
ATOM 906 O O . TYR A 1 110 ? -21.535 22.959 53.508 1.00 63.34 110 TYR A O 1
ATOM 914 N N . GLU A 1 111 ? -23.347 24.254 53.210 1.00 56.88 111 GLU A N 1
ATOM 915 C CA . GLU A 1 111 ? -22.645 25.519 53.379 1.00 56.88 111 GLU A CA 1
ATOM 916 C C . GLU A 1 111 ? -22.040 25.536 54.790 1.00 56.88 111 GLU A C 1
ATOM 918 O O . GLU A 1 111 ? -22.742 25.545 55.798 1.00 56.88 111 GLU A O 1
ATOM 923 N N . GLN A 1 112 ? -20.710 25.452 54.847 1.00 53.31 112 GLN A N 1
ATOM 924 C CA . GLN A 1 112 ? -19.858 26.259 55.718 1.00 53.31 112 GLN A CA 1
ATOM 925 C C . GLN A 1 112 ? -20.461 26.648 57.084 1.00 53.31 112 GLN A C 1
ATOM 927 O O . GLN A 1 112 ? -20.660 27.818 57.399 1.00 53.31 112 GLN A O 1
ATOM 932 N N . GLY A 1 113 ? -20.646 25.658 57.959 1.00 47.91 113 GLY A N 1
ATOM 933 C CA . GLY A 1 113 ? -20.908 25.851 59.390 1.00 47.91 113 GLY A CA 1
ATOM 934 C C . GLY A 1 113 ? -19.694 26.370 60.177 1.00 47.91 113 GLY A C 1
ATOM 935 O O . GLY A 1 113 ? -19.358 25.804 61.212 1.00 47.91 113 GLY A O 1
ATOM 936 N N . LEU A 1 114 ? -19.003 27.403 59.683 1.00 52.03 114 LEU A N 1
ATOM 937 C CA . LEU A 1 114 ? -17.897 28.066 60.389 1.00 52.03 114 LEU A CA 1
ATOM 938 C C . LEU A 1 114 ? -17.858 29.585 60.127 1.00 52.03 114 LEU A C 1
ATOM 940 O O . LEU A 1 114 ? -16.800 30.157 59.882 1.00 52.03 114 LEU A O 1
ATOM 944 N N . ALA A 1 115 ? -19.018 30.243 60.151 1.00 47.84 115 ALA A N 1
ATOM 945 C CA . ALA A 1 115 ? -19.112 31.709 60.179 1.00 47.84 115 ALA A CA 1
ATOM 946 C C . ALA A 1 115 ? -20.200 32.225 61.144 1.00 47.84 115 ALA A C 1
ATOM 948 O O . ALA A 1 115 ? -20.675 33.347 61.002 1.00 47.84 115 ALA A O 1
ATOM 949 N N . SER A 1 116 ? -20.607 31.411 62.125 1.00 45.81 116 SER A N 1
ATOM 950 C CA . SER A 1 116 ? -21.552 31.809 63.181 1.00 45.81 116 SER A CA 1
ATOM 951 C C . SER A 1 116 ? -21.073 31.454 64.595 1.00 45.81 116 SER A C 1
ATOM 953 O O . SER A 1 116 ? -21.893 31.357 65.500 1.00 45.81 116 SER A O 1
ATOM 955 N N . GLU A 1 117 ? -19.763 31.256 64.783 1.00 49.44 117 GLU A N 1
ATOM 956 C CA . GLU A 1 117 ? -19.117 31.174 66.105 1.00 49.44 117 GLU A CA 1
ATOM 957 C C . GLU A 1 117 ? -17.784 31.949 66.141 1.00 49.44 117 GLU A C 1
ATOM 959 O O . GLU A 1 117 ? -16.762 31.444 66.609 1.00 49.44 117 GLU A O 1
ATOM 964 N N . LEU A 1 118 ? -17.784 33.194 65.645 1.00 40.97 118 LEU A N 1
ATOM 965 C CA . LEU A 1 118 ? -16.826 34.208 66.097 1.00 40.97 118 LEU A CA 1
ATOM 966 C C . LEU A 1 118 ? -17.433 35.612 66.059 1.00 40.97 118 LEU A C 1
ATOM 968 O O . LEU A 1 118 ? -17.985 35.977 64.998 1.00 40.97 118 LEU A O 1
#

InterPro domains:
  IPR001429 P2X purinoreceptor [PR01307] (22-32)
  IPR001429 P2X purinoreceptor [PR01307] (42-56)
  IPR003047 P2X4 purinoceptor [PR01311] (12-22)
  IPR003047 P2X4 purinoceptor [PR01311] (35-44)
  IPR003047 P2X4 purinoceptor [PR01311] (91-98)
  IPR003047 P2X4 purinoceptor [PR01311] (106-115)
  IPR059116 ATP P2X receptor-like [PF00864] (2-106)
  IPR059116 ATP P2X receptor-like [PTHR10125] (2-111)